Protein AF-A0A959YRU7-F1 (afdb_monomer_lite)

Radius of gyration: 14.56 Å; chains: 1; bounding box: 27×22×48 Å

Foldseek 3Di:
DDDADEEEAAFAALDADPVCVVVCPVPVVCSVDCQFGVPCVNVVLVVCCVPVVGPDYYYDHHTPD

Sequence (65 aa):
MKSKLLITCEHAGNKMPPAYQHLFQANLDVLNSHRGIDIGAKVLFDQFVKHANPDFSIFNEESRL

Structure (mmCIF, N/CA/C/O backbone):
data_AF-A0A959YRU7-F1
#
_entry.id   AF-A0A959YRU7-F1
#
loop_
_atom_site.group_PDB
_atom_site.id
_atom_site.type_symbol
_atom_site.label_atom_id
_atom_site.label_alt_id
_atom_site.label_comp_id
_atom_site.label_asym_id
_atom_site.label_entity_id
_atom_site.label_seq_id
_atom_site.pdbx_PDB_ins_code
_atom_site.Cartn_x
_atom_site.Cartn_y
_atom_site.Cartn_z
_atom_site.occupancy
_atom_site.B_iso_or_equiv
_atom_site.auth_seq_id
_atom_site.auth_comp_id
_atom_site.auth_asym_id
_atom_site.auth_atom_id
_atom_site.pdbx_PDB_model_num
ATOM 1 N N . MET A 1 1 ? 9.071 4.480 -30.960 1.00 60.94 1 MET A N 1
ATOM 2 C CA . MET A 1 1 ? 9.146 5.232 -29.685 1.00 60.94 1 MET A CA 1
ATOM 3 C C . MET A 1 1 ? 8.867 4.258 -28.552 1.00 60.94 1 MET A C 1
ATOM 5 O O . MET A 1 1 ? 8.021 3.394 -28.743 1.00 60.94 1 MET A O 1
ATOM 9 N N . LYS A 1 2 ? 9.583 4.341 -27.426 1.00 82.62 2 LYS A N 1
ATOM 10 C CA . LYS A 1 2 ? 9.306 3.514 -26.240 1.00 82.62 2 LYS A CA 1
ATOM 11 C C . LYS A 1 2 ? 8.269 4.237 -25.377 1.00 82.62 2 LYS A C 1
ATOM 13 O O . LYS A 1 2 ? 8.484 5.403 -25.053 1.00 82.62 2 LYS A O 1
ATOM 18 N N . SER A 1 3 ? 7.165 3.573 -25.039 1.00 92.94 3 SER A N 1
ATOM 19 C CA . SER A 1 3 ? 6.167 4.118 -24.111 1.00 92.94 3 SER A CA 1
ATOM 20 C C . SER A 1 3 ? 6.782 4.319 -22.728 1.00 92.94 3 SER A C 1
ATOM 22 O O . SER A 1 3 ? 7.594 3.503 -22.289 1.00 92.94 3 SER A O 1
ATOM 24 N N . LYS A 1 4 ? 6.390 5.401 -22.054 1.00 97.12 4 LYS A N 1
ATOM 25 C CA . LYS A 1 4 ? 6.708 5.619 -20.642 1.00 97.12 4 LYS A CA 1
ATOM 26 C C . LYS A 1 4 ? 5.778 4.777 -19.776 1.00 97.12 4 LYS A C 1
ATOM 28 O O . LYS A 1 4 ? 4.585 4.713 -20.068 1.00 97.12 4 LYS A O 1
ATOM 33 N N . LEU A 1 5 ? 6.323 4.123 -18.754 1.00 97.50 5 LEU A N 1
ATOM 34 C CA . LEU A 1 5 ? 5.555 3.279 -17.842 1.00 97.50 5 LEU A CA 1
ATOM 35 C C . LEU A 1 5 ? 5.379 3.974 -16.494 1.00 97.50 5 LEU A C 1
ATOM 37 O O . LEU A 1 5 ? 6.353 4.340 -15.840 1.00 97.50 5 LEU A O 1
ATOM 41 N N . LEU A 1 6 ? 4.121 4.099 -16.085 1.00 98.25 6 LEU A N 1
ATOM 42 C CA . LEU A 1 6 ? 3.698 4.599 -14.787 1.00 98.25 6 LEU A CA 1
ATOM 43 C C . LEU A 1 6 ? 2.967 3.472 -14.056 1.00 98.25 6 LEU A C 1
ATOM 45 O O . LEU A 1 6 ? 2.046 2.882 -14.618 1.00 98.25 6 LEU A O 1
ATOM 49 N N . ILE A 1 7 ? 3.370 3.182 -12.820 1.00 98.38 7 ILE A N 1
ATOM 50 C CA . ILE A 1 7 ? 2.672 2.233 -11.944 1.00 98.38 7 ILE A CA 1
ATOM 51 C C . ILE A 1 7 ? 2.279 2.964 -10.663 1.00 98.38 7 ILE A C 1
ATOM 53 O O . ILE A 1 7 ? 3.143 3.476 -9.955 1.00 98.38 7 ILE A O 1
ATOM 57 N N . THR A 1 8 ? 0.990 2.994 -10.342 1.00 98.50 8 THR A N 1
ATOM 58 C CA . THR A 1 8 ? 0.475 3.589 -9.103 1.00 98.50 8 THR A CA 1
ATOM 59 C C . THR A 1 8 ? -0.334 2.576 -8.302 1.00 98.50 8 THR A C 1
ATOM 61 O O . THR A 1 8 ? -0.794 1.571 -8.845 1.00 98.50 8 THR A O 1
ATOM 64 N N . CYS A 1 9 ? -0.465 2.801 -6.993 1.00 98.62 9 CYS A N 1
ATOM 65 C CA . CYS A 1 9 ? -1.413 2.064 -6.159 1.00 98.62 9 CYS A CA 1
ATOM 66 C C . CYS A 1 9 ? -2.005 2.970 -5.072 1.00 98.62 9 CYS A C 1
ATOM 68 O O . CYS A 1 9 ? -1.382 3.240 -4.045 1.00 98.62 9 CYS A O 1
ATOM 70 N N . GLU A 1 10 ? -3.219 3.451 -5.315 1.00 98.38 10 GLU A N 1
ATOM 71 C CA . GLU A 1 10 ? -3.917 4.446 -4.498 1.00 98.38 10 GLU A CA 1
ATOM 72 C C . GLU A 1 10 ? -4.464 3.860 -3.186 1.00 98.38 10 GLU A C 1
ATOM 74 O O . GLU A 1 10 ? -4.684 4.602 -2.234 1.00 98.38 10 GLU A O 1
ATOM 79 N N . HIS A 1 11 ? -4.652 2.537 -3.116 1.00 98.50 11 HIS A N 1
ATOM 80 C CA . HIS A 1 11 ? -5.256 1.829 -1.976 1.00 98.50 11 HIS A CA 1
ATOM 81 C C . HIS A 1 11 ? -4.317 0.774 -1.361 1.00 98.50 11 HIS A C 1
ATOM 83 O O . HIS A 1 11 ? -4.754 -0.290 -0.918 1.00 98.50 11 HIS A O 1
ATOM 89 N N . ALA A 1 12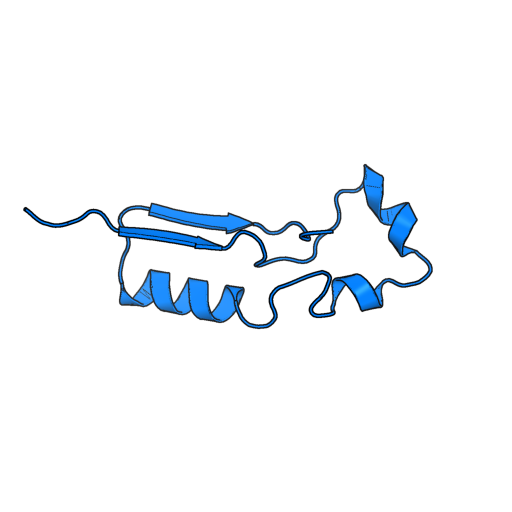 ? -3.009 1.037 -1.379 1.00 98.25 12 ALA A N 1
ATOM 90 C CA . ALA A 1 12 ? -1.989 0.122 -0.867 1.00 98.25 12 ALA A CA 1
ATOM 91 C C . ALA A 1 12 ? -1.876 0.095 0.665 1.00 98.25 12 ALA A C 1
ATOM 93 O O . ALA A 1 12 ? -1.224 -0.801 1.206 1.00 98.25 12 ALA A O 1
ATOM 94 N N . GLY A 1 13 ? -2.456 1.073 1.356 1.00 97.56 13 GLY A N 1
ATOM 95 C CA . GLY A 1 13 ? -2.371 1.206 2.799 1.00 97.56 13 GLY A CA 1
ATOM 96 C C . GLY A 1 13 ? -3.734 1.341 3.459 1.00 97.56 13 GLY A C 1
ATOM 97 O O . GLY A 1 13 ? -4.758 1.489 2.802 1.00 97.56 13 GLY A O 1
ATOM 98 N N . ASN A 1 14 ? -3.721 1.251 4.783 1.00 97.75 14 ASN A N 1
ATOM 99 C CA . ASN A 1 14 ? -4.892 1.371 5.645 1.00 97.75 14 ASN A CA 1
ATOM 100 C C . ASN A 1 14 ? -4.681 2.364 6.796 1.00 97.75 14 ASN A C 1
ATOM 102 O O . ASN A 1 14 ? -5.438 2.355 7.771 1.00 97.75 14 ASN A O 1
ATOM 106 N N . LYS A 1 15 ? -3.643 3.208 6.732 1.00 97.25 15 LYS A N 1
ATOM 107 C CA . LYS A 1 15 ? -3.392 4.191 7.787 1.00 97.25 15 LYS A CA 1
ATOM 108 C C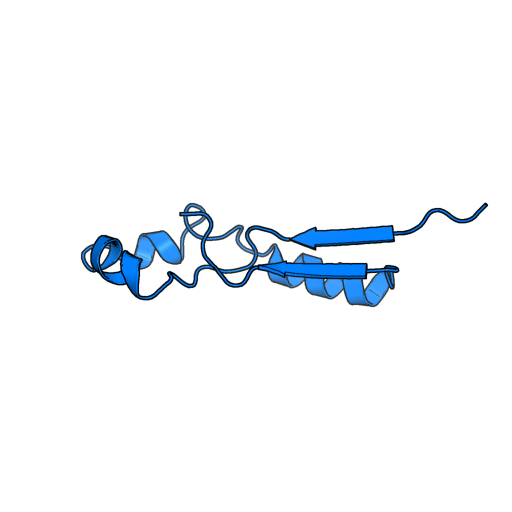 . LYS A 1 15 ? -4.472 5.265 7.731 1.00 97.25 15 LYS A C 1
ATOM 110 O O . LYS A 1 15 ? -4.753 5.815 6.674 1.00 97.25 15 LYS A O 1
ATOM 115 N N . MET A 1 16 ? -5.064 5.581 8.874 1.00 96.38 16 MET A N 1
ATOM 116 C CA . MET A 1 16 ? -6.032 6.668 8.968 1.00 96.38 16 MET A CA 1
ATOM 117 C C . MET A 1 16 ? -5.332 7.937 9.468 1.00 96.38 16 MET A C 1
ATOM 119 O O . MET A 1 16 ? -4.664 7.864 10.514 1.00 96.38 16 MET A O 1
ATOM 123 N N . PRO A 1 17 ? -5.482 9.094 8.790 1.00 95.81 17 PRO A N 1
ATOM 124 C CA . PRO A 1 17 ? -4.956 10.358 9.288 1.00 95.81 17 PRO A CA 1
ATOM 125 C C . PRO A 1 17 ? -5.447 10.642 10.716 1.00 95.81 17 PRO A C 1
ATOM 127 O O . PRO A 1 17 ? -6.607 10.348 11.027 1.00 95.81 17 PRO A O 1
ATOM 130 N N . PRO A 1 18 ? -4.620 11.246 11.595 1.00 95.62 18 PRO A N 1
ATOM 131 C CA . PRO A 1 18 ? -4.968 11.452 13.005 1.00 95.62 18 PRO A CA 1
ATOM 132 C C . PRO A 1 18 ? -6.320 12.139 13.230 1.00 95.62 18 PRO A C 1
ATOM 134 O O . PRO A 1 18 ? -7.053 11.775 14.147 1.00 95.62 18 PRO A O 1
ATOM 137 N N . ALA A 1 19 ? -6.689 13.077 12.351 1.00 9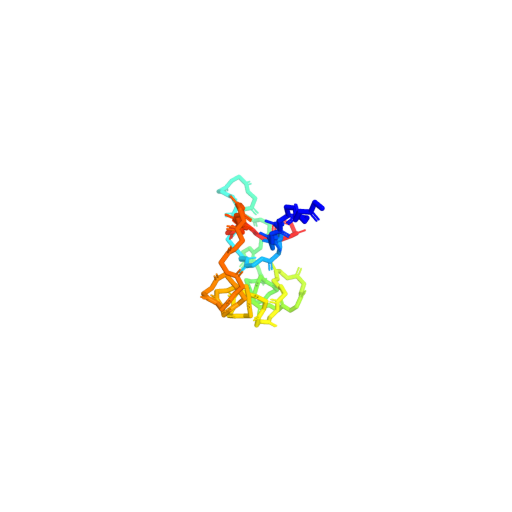6.56 19 ALA A N 1
ATOM 138 C CA . ALA A 1 19 ? -7.962 13.791 12.412 1.00 96.56 19 ALA A CA 1
ATOM 139 C C . ALA A 1 19 ? -9.194 12.867 12.323 1.00 96.56 19 ALA A C 1
ATOM 141 O O . ALA A 1 19 ? -10.235 13.201 12.882 1.00 96.56 19 ALA A O 1
ATOM 142 N N . TYR A 1 20 ? -9.079 11.695 11.688 1.00 95.94 20 TYR A N 1
ATOM 143 C CA . TYR A 1 20 ? -10.196 10.780 11.421 1.00 95.94 20 TYR A CA 1
ATOM 144 C C . TYR A 1 20 ? -10.137 9.474 12.221 1.00 95.94 20 TYR A C 1
ATOM 146 O O . TYR A 1 20 ? -11.111 8.727 12.240 1.00 95.94 20 TYR A O 1
ATOM 154 N N . GLN A 1 21 ? -9.042 9.200 12.942 1.00 94.62 21 GLN A N 1
ATOM 155 C CA . GLN A 1 21 ? -8.880 7.967 13.732 1.00 94.62 21 GLN A CA 1
ATOM 156 C C . GLN A 1 21 ? -10.021 7.733 14.734 1.00 94.62 21 GLN A C 1
ATOM 158 O O . GLN A 1 21 ? -10.421 6.593 14.967 1.00 94.62 21 GLN A O 1
ATOM 163 N N . HIS A 1 22 ? -10.585 8.809 15.291 1.00 95.44 22 HIS A N 1
ATOM 164 C CA . HIS A 1 22 ? -11.703 8.737 16.230 1.00 95.44 22 HIS A CA 1
ATOM 165 C C . HIS A 1 22 ? -12.964 8.083 15.630 1.00 95.44 22 HIS A C 1
ATOM 167 O O . HIS A 1 22 ? -13.714 7.441 16.361 1.00 95.44 22 HIS A O 1
ATOM 173 N N . LEU A 1 23 ? -13.164 8.165 14.308 1.00 96.25 23 LEU A N 1
ATOM 174 C CA . LEU A 1 23 ? -14.310 7.567 13.611 1.00 96.25 23 LEU A CA 1
ATOM 175 C C . LEU A 1 23 ? -14.273 6.029 13.607 1.00 96.25 23 LEU A C 1
ATOM 177 O O . LEU A 1 23 ? -15.308 5.391 13.433 1.00 96.25 23 LEU A O 1
ATOM 181 N N . PHE A 1 24 ? -13.100 5.427 13.829 1.00 95.00 24 PHE A N 1
ATOM 182 C CA . PHE A 1 24 ? -12.883 3.980 13.737 1.00 95.00 24 PHE A CA 1
ATOM 183 C C . PHE A 1 24 ? -12.626 3.311 15.093 1.00 95.00 24 PHE A C 1
ATOM 185 O O . PHE A 1 24 ? -12.425 2.101 15.139 1.00 95.00 24 PHE A O 1
ATOM 192 N N . GLN A 1 25 ? -12.671 4.054 16.206 1.00 90.88 25 GLN A N 1
ATOM 193 C CA . GLN A 1 25 ? -12.373 3.523 17.548 1.00 90.88 25 GLN A CA 1
ATOM 194 C C . GLN A 1 25 ? -13.224 2.305 17.925 1.00 90.88 25 GLN A C 1
ATOM 196 O O . GLN A 1 25 ? -12.734 1.388 18.577 1.00 90.88 25 GLN A O 1
ATOM 201 N N . ALA A 1 26 ? -14.487 2.279 17.493 1.00 92.38 26 ALA A N 1
ATOM 202 C CA . ALA A 1 26 ? -15.400 1.174 17.766 1.00 92.38 26 ALA A CA 1
ATOM 203 C C . ALA A 1 26 ? -15.216 -0.029 16.821 1.00 92.38 26 ALA A C 1
ATOM 205 O O . ALA A 1 26 ? -15.790 -1.085 17.078 1.00 92.38 26 ALA A O 1
ATOM 206 N N . ASN A 1 27 ? -14.478 0.118 15.711 1.00 92.69 27 ASN A N 1
ATOM 207 C CA . ASN A 1 27 ? -14.351 -0.924 14.692 1.00 92.69 27 ASN A CA 1
ATOM 208 C C . ASN A 1 27 ? -13.074 -0.777 13.841 1.00 92.69 27 ASN A C 1
ATOM 210 O O . ASN A 1 27 ? -13.128 -0.529 12.633 1.00 92.69 27 ASN A O 1
ATOM 214 N N . LEU A 1 28 ? -11.913 -0.936 14.480 1.00 93.25 28 LEU A N 1
ATOM 215 C CA . LEU A 1 28 ? -10.607 -0.855 13.811 1.00 93.25 28 LEU A CA 1
ATOM 216 C C . LEU A 1 28 ? -10.419 -1.941 12.741 1.00 93.25 28 LEU A C 1
ATOM 218 O O . LEU A 1 28 ? -9.690 -1.731 11.772 1.00 93.25 28 LEU A O 1
ATOM 222 N N . ASP A 1 29 ? -11.114 -3.072 12.866 1.00 96.06 29 ASP A N 1
ATOM 223 C CA . ASP A 1 29 ? -11.015 -4.193 11.928 1.00 96.06 29 ASP A CA 1
ATOM 224 C C . ASP A 1 29 ? -11.488 -3.829 10.516 1.00 96.06 29 ASP A C 1
ATOM 226 O O . ASP A 1 29 ? -11.014 -4.406 9.535 1.00 96.06 29 ASP A O 1
ATOM 230 N N . VAL A 1 30 ? -12.356 -2.820 10.378 1.00 96.62 30 VAL A N 1
ATOM 231 C CA . VAL A 1 30 ? -12.765 -2.294 9.067 1.00 96.62 30 VAL A CA 1
ATOM 232 C C . VAL A 1 30 ? -11.562 -1.779 8.272 1.00 96.62 30 VAL A C 1
ATOM 234 O O . VAL A 1 30 ? -11.503 -2.034 7.066 1.00 96.62 30 VAL A O 1
ATOM 237 N N . LEU A 1 31 ? -10.583 -1.141 8.927 1.00 96.88 31 LEU A N 1
ATOM 238 C CA . LEU A 1 31 ? -9.356 -0.659 8.277 1.00 96.88 31 LEU A CA 1
ATOM 239 C C . LEU A 1 31 ? -8.485 -1.815 7.763 1.00 96.88 31 LEU A C 1
ATOM 241 O O . LEU A 1 31 ? -7.798 -1.673 6.759 1.00 96.88 31 LEU A O 1
ATOM 245 N N . ASN A 1 32 ? -8.539 -2.982 8.405 1.00 96.12 32 ASN A N 1
ATOM 246 C CA . ASN A 1 32 ? -7.811 -4.183 7.976 1.00 96.12 32 ASN A CA 1
ATOM 247 C C . ASN A 1 32 ? -8.590 -5.038 6.959 1.00 96.12 32 ASN A C 1
ATOM 249 O O . ASN A 1 32 ? -8.090 -6.060 6.492 1.00 96.12 32 ASN A O 1
ATOM 253 N N . SER A 1 33 ? -9.818 -4.645 6.615 1.00 97.25 33 SER A N 1
ATOM 254 C CA . SER A 1 33 ? -10.651 -5.332 5.628 1.00 97.25 33 SER A CA 1
ATOM 255 C C . SER A 1 33 ? -10.473 -4.748 4.223 1.00 97.25 33 SER A C 1
ATOM 257 O O . SER A 1 33 ? -9.914 -3.667 4.052 1.00 97.25 33 SER A O 1
ATOM 259 N N . HIS A 1 34 ? -11.071 -5.397 3.220 1.00 97.50 34 HIS A N 1
ATOM 260 C CA . HIS A 1 34 ? -11.135 -4.880 1.845 1.00 97.50 34 HIS A CA 1
ATOM 261 C C . HIS A 1 34 ? -11.768 -3.479 1.726 1.00 97.50 34 HIS A C 1
ATOM 263 O O . HIS A 1 34 ? -11.682 -2.850 0.675 1.00 97.50 34 HIS A O 1
ATOM 269 N N . ARG A 1 35 ? -12.454 -2.991 2.772 1.00 96.81 35 ARG A N 1
ATOM 270 C CA . ARG A 1 35 ? -12.978 -1.622 2.801 1.00 96.81 35 ARG A CA 1
ATOM 271 C C . ARG A 1 35 ? -11.868 -0.596 3.013 1.00 96.81 35 ARG A C 1
ATOM 273 O O . ARG A 1 35 ? -11.948 0.466 2.416 1.00 96.81 35 ARG A O 1
ATOM 280 N N . GLY A 1 36 ? -10.873 -0.901 3.849 1.00 96.94 36 GLY A N 1
ATOM 281 C CA . GLY A 1 36 ? -9.780 0.013 4.197 1.00 96.94 36 GLY A CA 1
ATOM 282 C C . GLY A 1 36 ? -8.546 -0.105 3.303 1.00 96.94 36 GLY A C 1
ATOM 283 O O . GLY A 1 36 ? -7.783 0.850 3.213 1.00 96.94 36 GLY A O 1
ATOM 284 N N . ILE A 1 37 ? -8.359 -1.245 2.631 1.00 98.12 37 ILE A N 1
ATOM 285 C CA . ILE A 1 37 ? -7.172 -1.547 1.819 1.00 98.12 37 ILE A CA 1
ATOM 286 C C . ILE A 1 37 ? -7.498 -2.542 0.707 1.00 98.12 37 ILE A C 1
ATOM 288 O O . ILE A 1 37 ? -8.278 -3.476 0.907 1.00 98.12 37 ILE A O 1
ATOM 292 N N . ASP A 1 38 ? -6.840 -2.410 -0.442 1.00 98.56 38 ASP A N 1
ATOM 293 C CA . ASP A 1 38 ? -6.872 -3.449 -1.469 1.00 98.56 38 ASP A CA 1
ATOM 294 C C . ASP A 1 38 ? -5.869 -4.554 -1.071 1.00 98.56 38 ASP A C 1
ATOM 296 O O . ASP A 1 38 ? -4.658 -4.460 -1.290 1.00 98.56 38 ASP A O 1
ATOM 300 N N . ILE A 1 39 ? -6.371 -5.604 -0.408 1.00 98.25 39 ILE A N 1
ATOM 301 C CA . ILE A 1 39 ? -5.551 -6.679 0.176 1.00 98.25 39 ILE A CA 1
ATOM 302 C C . ILE A 1 39 ? -4.644 -7.308 -0.893 1.00 98.25 39 ILE A C 1
ATOM 304 O O . ILE A 1 39 ? -5.109 -7.826 -1.906 1.00 98.25 39 ILE A O 1
ATOM 308 N N . GLY A 1 40 ? -3.331 -7.281 -0.646 1.00 97.75 40 GLY A N 1
ATOM 309 C CA . GLY A 1 40 ? -2.310 -7.814 -1.555 1.00 97.75 40 GLY A CA 1
ATOM 310 C C . GLY A 1 40 ? -1.842 -6.844 -2.648 1.00 97.75 40 GLY A C 1
ATOM 311 O O . GLY A 1 40 ? -0.806 -7.101 -3.262 1.00 97.75 40 GLY A O 1
ATOM 312 N N . ALA A 1 41 ? -2.512 -5.704 -2.850 1.00 98.19 41 ALA A N 1
ATOM 313 C CA . ALA A 1 41 ? -2.150 -4.742 -3.892 1.00 98.19 41 ALA A CA 1
ATOM 314 C C . ALA A 1 41 ? -0.739 -4.170 -3.697 1.00 98.19 41 ALA A C 1
ATO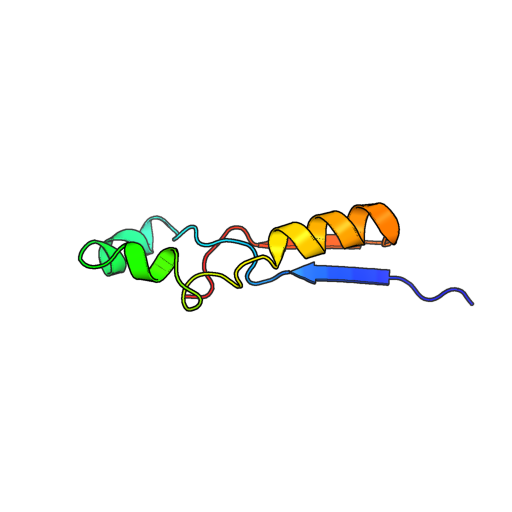M 316 O O . ALA A 1 41 ? 0.027 -4.098 -4.654 1.00 98.19 41 ALA A O 1
ATOM 317 N N . LYS A 1 42 ? -0.339 -3.863 -2.454 1.00 98.31 42 LYS A N 1
ATOM 318 C CA . LYS A 1 42 ? 1.024 -3.398 -2.143 1.00 98.31 42 LYS A CA 1
ATOM 319 C C . LYS A 1 42 ? 2.102 -4.420 -2.519 1.00 98.31 42 LYS A C 1
ATOM 321 O O . LYS A 1 42 ? 3.136 -4.050 -3.067 1.00 98.31 42 LYS A O 1
ATOM 326 N N . VAL A 1 43 ? 1.848 -5.705 -2.269 1.00 98.44 43 VAL A N 1
ATOM 327 C CA . VAL A 1 43 ? 2.782 -6.786 -2.623 1.00 98.44 43 VAL A CA 1
ATOM 328 C C . VAL A 1 43 ? 2.938 -6.877 -4.142 1.00 98.44 43 VAL A C 1
ATOM 330 O O . VAL A 1 43 ? 4.060 -6.963 -4.638 1.00 98.44 43 VAL A O 1
ATOM 333 N N . LEU A 1 44 ? 1.830 -6.812 -4.887 1.00 98.44 44 LEU A N 1
ATOM 334 C CA . LEU A 1 44 ? 1.857 -6.823 -6.352 1.00 98.44 44 LEU A CA 1
ATOM 335 C C . LEU A 1 44 ? 2.518 -5.568 -6.926 1.00 98.44 44 LEU A C 1
ATOM 337 O O . LEU A 1 44 ? 3.315 -5.680 -7.852 1.00 98.44 44 LEU A O 1
ATOM 341 N N . PHE A 1 45 ? 2.243 -4.394 -6.358 1.00 98.69 45 PHE A N 1
ATOM 342 C CA . PHE A 1 45 ? 2.902 -3.143 -6.723 1.00 98.69 45 PHE A CA 1
ATOM 343 C C . PHE A 1 45 ? 4.424 -3.274 -6.597 1.00 98.69 45 PHE A C 1
ATOM 345 O O . PHE A 1 45 ? 5.135 -3.024 -7.568 1.00 98.69 45 PHE A O 1
ATOM 352 N N . ASP A 1 46 ? 4.929 -3.743 -5.450 1.00 98.56 46 ASP A N 1
ATOM 353 C CA . ASP A 1 46 ? 6.371 -3.914 -5.224 1.00 98.56 46 ASP A CA 1
ATOM 354 C C . ASP A 1 46 ? 6.983 -4.902 -6.227 1.00 98.56 46 ASP A C 1
ATOM 356 O O . ASP A 1 46 ? 8.068 -4.672 -6.772 1.00 98.56 46 ASP A O 1
ATOM 360 N N . GLN A 1 47 ? 6.272 -5.997 -6.516 1.00 98.56 47 GLN A N 1
ATOM 361 C CA . GLN A 1 47 ? 6.683 -6.953 -7.539 1.00 98.56 47 GLN A CA 1
ATOM 362 C C . GLN A 1 47 ? 6.714 -6.304 -8.927 1.00 98.56 47 GLN A C 1
ATOM 364 O O . GLN A 1 47 ? 7.699 -6.467 -9.644 1.00 98.56 47 GLN A O 1
ATOM 369 N N . PHE A 1 48 ? 5.696 -5.549 -9.327 1.00 98.31 48 PHE A N 1
ATOM 370 C CA . PHE A 1 48 ? 5.668 -4.913 -10.641 1.00 98.31 48 PHE A CA 1
ATOM 371 C C . PHE A 1 48 ? 6.727 -3.828 -10.787 1.00 98.31 48 PHE A C 1
ATOM 373 O O . PHE A 1 48 ? 7.410 -3.807 -11.807 1.00 98.31 48 PHE A O 1
ATOM 380 N N . VAL A 1 49 ? 6.945 -2.993 -9.771 1.00 98.56 49 VAL A N 1
ATOM 381 C CA . VAL A 1 49 ? 8.026 -1.998 -9.782 1.00 98.56 49 VAL A CA 1
ATOM 382 C C . VAL A 1 49 ? 9.377 -2.685 -9.966 1.00 98.56 49 VAL A C 1
ATOM 384 O O . VAL A 1 49 ? 10.154 -2.288 -10.836 1.00 98.56 49 VAL A O 1
ATOM 387 N N . LYS A 1 50 ? 9.625 -3.772 -9.224 1.00 98.31 50 LYS A N 1
ATOM 388 C CA . LYS A 1 50 ? 10.866 -4.549 -9.323 1.00 98.31 50 LYS A CA 1
ATOM 389 C C . LYS A 1 50 ? 11.086 -5.158 -10.713 1.00 98.31 50 LYS A C 1
ATOM 391 O O . LYS A 1 50 ? 12.211 -5.130 -11.203 1.00 98.31 50 LYS A O 1
ATOM 396 N N . HIS A 1 51 ? 10.058 -5.747 -11.327 1.00 98.12 51 HIS A N 1
ATOM 397 C CA . HIS A 1 51 ? 10.217 -6.488 -12.588 1.00 98.12 51 HIS A CA 1
ATOM 398 C C . HIS A 1 51 ? 10.081 -5.609 -13.836 1.00 98.12 51 HIS A C 1
ATOM 400 O O . HIS A 1 51 ? 10.757 -5.857 -14.832 1.00 98.12 51 HIS A O 1
ATOM 406 N N . ALA A 1 52 ? 9.207 -4.602 -13.805 1.00 96.69 52 ALA A N 1
ATOM 407 C CA . ALA A 1 52 ? 8.906 -3.764 -14.962 1.00 96.69 52 ALA A CA 1
ATOM 408 C C . ALA A 1 52 ? 9.810 -2.526 -15.061 1.00 96.69 52 ALA A C 1
ATOM 410 O O . ALA A 1 52 ? 9.908 -1.949 -16.144 1.00 96.69 52 ALA A O 1
ATOM 411 N N . ASN A 1 53 ? 10.470 -2.133 -13.961 1.00 96.75 53 ASN A N 1
ATOM 412 C CA . ASN A 1 53 ? 11.339 -0.956 -13.869 1.00 96.75 53 ASN A CA 1
ATOM 413 C C . ASN A 1 53 ? 10.691 0.298 -14.506 1.00 96.75 53 ASN A C 1
ATOM 415 O O . ASN A 1 53 ? 11.183 0.794 -15.529 1.00 96.75 53 ASN A O 1
ATOM 419 N N . PRO A 1 54 ? 9.543 0.753 -13.963 1.00 97.75 54 PRO A N 1
ATOM 420 C CA . PRO A 1 54 ? 8.777 1.857 -14.530 1.00 97.75 54 PRO A CA 1
ATOM 421 C C . PRO A 1 54 ? 9.553 3.176 -14.470 1.00 97.75 54 PRO A C 1
ATOM 423 O O . PRO A 1 54 ? 10.438 3.358 -13.637 1.00 97.75 54 PRO A O 1
ATOM 426 N N . ASP A 1 55 ? 9.186 4.127 -15.329 1.00 98.38 55 ASP A N 1
ATOM 427 C CA . ASP A 1 55 ? 9.760 5.476 -15.307 1.00 98.38 55 ASP A CA 1
ATOM 428 C C . ASP A 1 55 ? 9.331 6.260 -14.052 1.00 98.38 55 ASP A C 1
ATOM 430 O O . ASP A 1 55 ? 10.036 7.171 -13.622 1.00 98.38 55 ASP A O 1
ATOM 434 N N . PHE A 1 56 ? 8.184 5.911 -13.461 1.00 98.38 56 PHE A N 1
ATOM 435 C CA . PHE A 1 56 ? 7.719 6.433 -12.179 1.00 98.38 56 PHE A CA 1
ATOM 436 C C . PHE A 1 56 ? 6.841 5.406 -11.466 1.00 98.38 56 PHE A C 1
ATOM 438 O O . PHE A 1 56 ? 6.043 4.701 -12.096 1.00 98.38 56 PHE A O 1
ATOM 445 N N . SER A 1 57 ? 6.937 5.369 -10.139 1.00 98.56 57 SER A N 1
ATOM 446 C CA . SER A 1 57 ? 6.025 4.586 -9.317 1.00 98.56 57 SER A CA 1
ATOM 447 C C . SER A 1 57 ? 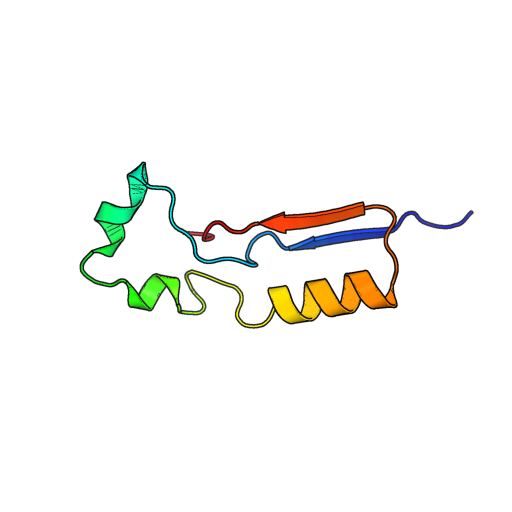5.750 5.225 -7.965 1.00 98.56 57 SER A C 1
ATOM 449 O O . SER A 1 57 ? 6.683 5.694 -7.315 1.00 98.56 57 SER A O 1
ATOM 451 N N . ILE A 1 58 ? 4.495 5.184 -7.518 1.00 98.75 58 ILE A N 1
AT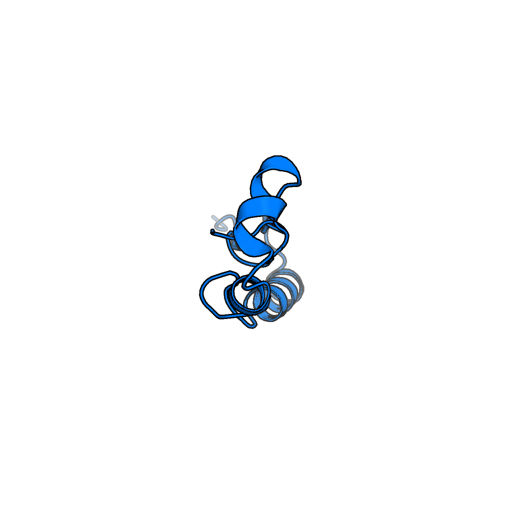OM 452 C CA . ILE A 1 58 ? 4.084 5.648 -6.187 1.00 98.75 58 ILE A CA 1
ATOM 453 C C . ILE A 1 58 ? 2.921 4.810 -5.656 1.00 98.75 58 ILE A C 1
ATOM 455 O O . ILE A 1 58 ? 2.084 4.339 -6.421 1.00 98.75 58 ILE A O 1
ATOM 459 N N . PHE A 1 59 ? 2.845 4.648 -4.344 1.00 98.56 59 PHE A N 1
ATOM 460 C CA . PHE A 1 59 ? 1.693 4.060 -3.673 1.00 98.56 59 PHE A CA 1
ATOM 461 C C . PHE A 1 59 ? 1.280 4.946 -2.498 1.00 98.56 59 PHE A C 1
ATOM 463 O O . PHE A 1 59 ? 2.097 5.720 -1.996 1.00 98.56 59 PHE A O 1
ATOM 470 N N . ASN A 1 60 ? 0.027 4.836 -2.066 1.00 98.25 60 ASN A N 1
ATOM 471 C CA . ASN A 1 60 ? -0.472 5.543 -0.892 1.00 98.25 60 ASN A CA 1
ATOM 472 C C . ASN A 1 60 ? -0.425 4.648 0.353 1.00 98.25 60 ASN A C 1
ATOM 474 O O . ASN A 1 60 ? -0.736 3.459 0.284 1.00 98.25 60 ASN A O 1
ATOM 478 N N . GLU A 1 61 ? -0.056 5.219 1.496 1.00 97.94 61 GLU A N 1
ATOM 479 C CA . GLU A 1 61 ? -0.104 4.522 2.787 1.00 97.94 61 GLU A CA 1
ATOM 480 C C . GLU A 1 61 ? -1.424 4.744 3.531 1.00 97.94 61 GLU A C 1
ATOM 482 O O . GLU A 1 61 ? -1.740 3.997 4.464 1.00 97.94 61 GLU A O 1
ATOM 487 N N . GLU A 1 62 ? -2.175 5.772 3.141 1.00 97.88 62 GLU A N 1
ATOM 488 C CA . GLU A 1 62 ? -3.453 6.098 3.755 1.00 97.88 62 GLU A CA 1
ATOM 489 C C . GLU A 1 62 ? -4.583 5.211 3.221 1.00 97.88 62 GLU A C 1
ATOM 491 O O . GLU A 1 62 ? -4.574 4.769 2.070 1.00 97.88 62 GLU A O 1
ATOM 496 N N . SER A 1 63 ? -5.548 4.947 4.100 1.00 97.69 63 SER A N 1
ATOM 497 C CA . SER A 1 63 ? -6.787 4.231 3.802 1.00 97.69 63 SER A CA 1
ATOM 498 C C . SER A 1 63 ? -7.594 4.950 2.722 1.00 97.69 63 SER A C 1
ATOM 500 O O . SER A 1 63 ? -7.586 6.173 2.619 1.00 97.69 63 SER A O 1
ATOM 502 N N . ARG A 1 64 ? -8.363 4.177 1.954 1.00 96.69 64 ARG A N 1
ATOM 503 C CA . ARG A 1 64 ? -9.349 4.695 0.987 1.00 96.69 64 ARG A CA 1
ATOM 504 C C . ARG A 1 64 ? -10.664 5.187 1.618 1.00 96.69 64 ARG A C 1
ATOM 506 O O . ARG A 1 64 ? -11.552 5.631 0.889 1.00 96.69 64 ARG A O 1
ATOM 513 N N . LEU A 1 65 ? -10.811 4.991 2.930 1.00 95.88 65 LEU A N 1
ATOM 514 C CA . LEU A 1 65 ? -11.946 5.413 3.767 1.00 95.88 65 LEU A CA 1
ATOM 515 C C . LEU A 1 65 ? -11.690 6.754 4.443 1.00 95.88 65 LEU A C 1
ATOM 517 O O . LEU A 1 65 ? -10.504 7.023 4.726 1.00 95.88 65 LEU A O 1
#

Secondary structure (DSSP, 8-state):
-PPP-EEEETTS--BPPTTTGGGGTT-GGGTTSTTTS-TTHHHHHHHHHHHH--SEEEE--B---

pLDDT: mean 96.32, std 5.06, range [60.94, 98.75]